Protein AF-A0A4U5PIL3-F1 (afdb_monomer_lite)

Secondary structure (DSSP, 8-state):
--HHHHHHHHHHHHHHHHHHHHHHHHHHHHHHHHHTTSS-B---HHHHHHHHHHHTT-SS-----HHHHHHHHHH-B-HHHHHHHHHTTS--

Radius of gyration: 22.33 Å; chains: 1; bounding box: 64×39×42 Å

Sequence (92 aa):
MHSALLLLLFAFAIFVACASRHIRLTNNVLLVSSREWHRRQHLCGNEGMRVHNELCKQKERPRVRRDVLVSCCINGCTYAEIAGRCKKQWWE

Structure (mmCIF, N/CA/C/O backbone):
data_AF-A0A4U5PIL3-F1
#
_entry.id   AF-A0A4U5PIL3-F1
#
loop_
_atom_site.group_PDB
_atom_site.id
_atom_site.t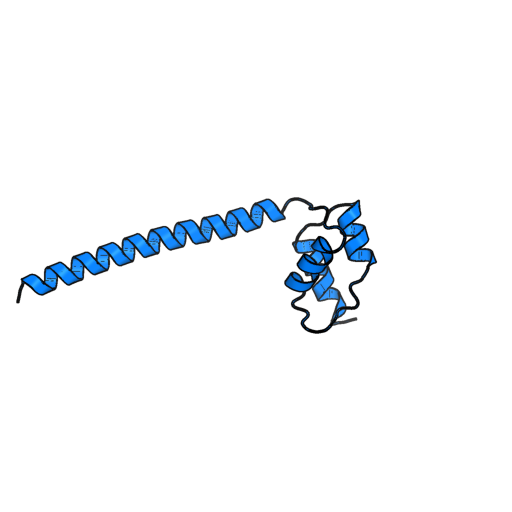ype_symbol
_atom_site.label_atom_id
_atom_site.label_alt_id
_atom_site.label_comp_id
_atom_site.label_asym_id
_atom_site.label_entity_id
_atom_site.label_seq_id
_atom_site.pdbx_PDB_ins_code
_atom_site.Cartn_x
_atom_site.Cartn_y
_atom_site.Cartn_z
_atom_site.occupancy
_atom_site.B_iso_or_equiv
_atom_site.auth_seq_id
_atom_site.auth_comp_id
_atom_site.auth_asym_id
_atom_site.auth_atom_id
_atom_site.pdbx_PDB_model_num
ATOM 1 N N . MET A 1 1 ? 39.884 21.171 26.822 1.00 61.47 1 MET A N 1
ATOM 2 C CA . MET A 1 1 ? 38.404 21.221 26.913 1.00 61.47 1 MET A CA 1
ATOM 3 C C . MET A 1 1 ? 37.706 21.791 25.666 1.00 61.47 1 MET A C 1
ATOM 5 O O . MET A 1 1 ? 36.535 21.503 25.491 1.00 61.47 1 MET A O 1
ATOM 9 N N . HIS A 1 2 ? 38.390 22.494 24.748 1.00 66.38 2 HIS A N 1
ATOM 10 C CA . HIS A 1 2 ? 37.780 23.002 23.500 1.00 66.38 2 HIS A CA 1
ATOM 11 C C . HIS A 1 2 ? 37.537 21.933 22.411 1.00 66.38 2 HIS A C 1
ATOM 13 O O . HIS A 1 2 ? 36.579 22.037 21.651 1.00 66.38 2 HIS A O 1
ATOM 19 N N . SER A 1 3 ? 38.350 20.871 22.354 1.00 75.56 3 SER A N 1
ATOM 20 C CA . SER A 1 3 ? 38.285 19.875 21.269 1.00 75.56 3 SER A CA 1
ATOM 21 C C . SER A 1 3 ? 37.010 19.018 21.266 1.00 75.56 3 SER A C 1
ATOM 23 O O . SER A 1 3 ? 36.595 18.553 20.211 1.00 75.56 3 SER A O 1
ATOM 25 N N . ALA A 1 4 ? 36.353 18.838 22.418 1.00 80.38 4 ALA A N 1
ATOM 26 C CA . ALA A 1 4 ? 35.102 18.077 22.510 1.00 80.38 4 ALA A CA 1
ATOM 27 C C . ALA A 1 4 ? 33.892 18.858 21.965 1.00 80.38 4 ALA A C 1
ATOM 29 O O . ALA A 1 4 ? 32.973 18.262 21.410 1.00 80.38 4 ALA A O 1
ATOM 30 N N . LEU A 1 5 ? 33.912 20.192 22.069 1.00 90.00 5 LEU A N 1
ATOM 31 C CA . LEU A 1 5 ? 32.818 21.047 21.603 1.00 90.00 5 LEU A CA 1
ATOM 32 C C . LEU A 1 5 ? 32.655 20.962 20.076 1.00 90.00 5 LEU A C 1
ATOM 34 O O . LEU A 1 5 ? 31.541 20.875 19.565 1.00 90.00 5 LEU A O 1
ATOM 38 N N . LEU A 1 6 ? 33.776 20.922 19.351 1.00 88.12 6 LEU A N 1
ATOM 39 C CA . LEU A 1 6 ? 33.786 20.827 17.889 1.00 88.12 6 LEU A CA 1
ATOM 40 C C . LEU A 1 6 ? 33.226 19.487 17.387 1.00 88.12 6 LEU A C 1
ATOM 42 O O . LEU A 1 6 ? 32.514 19.456 16.384 1.00 88.12 6 LEU A O 1
ATOM 46 N N . LEU A 1 7 ? 33.485 18.393 18.109 1.00 84.69 7 LEU A N 1
ATOM 47 C CA . LEU A 1 7 ? 32.970 17.065 17.759 1.00 84.69 7 LEU A CA 1
ATOM 48 C C . LEU A 1 7 ? 31.442 16.988 17.891 1.00 84.69 7 LEU A C 1
ATOM 50 O O . LEU A 1 7 ? 30.779 16.393 17.041 1.00 84.69 7 LEU A O 1
ATOM 54 N N . LEU A 1 8 ? 30.876 17.631 18.916 1.00 86.12 8 LEU A N 1
ATOM 55 C CA . LEU A 1 8 ? 29.428 17.653 19.138 1.00 86.12 8 LEU A CA 1
ATOM 56 C C . LEU A 1 8 ? 28.686 18.440 18.049 1.00 86.12 8 LEU A C 1
ATOM 58 O O . LEU A 1 8 ? 27.650 17.984 17.562 1.00 86.12 8 LEU A O 1
ATOM 62 N N . LEU A 1 9 ? 29.231 19.582 17.617 1.00 86.75 9 LEU A N 1
ATOM 63 C CA . LEU A 1 9 ? 28.630 20.386 16.546 1.00 86.75 9 LEU A CA 1
ATOM 64 C C . LEU A 1 9 ? 28.625 19.643 15.205 1.00 86.75 9 LEU A C 1
ATOM 66 O O . LEU A 1 9 ? 27.632 19.680 14.477 1.00 86.75 9 LEU A O 1
ATOM 70 N N . PHE A 1 10 ? 29.706 18.924 14.897 1.00 85.75 10 PHE A N 1
ATOM 71 C CA . PHE A 1 10 ? 29.804 18.137 13.670 1.00 85.75 10 PHE A CA 1
ATOM 72 C C . PHE A 1 10 ? 28.785 16.987 13.639 1.00 85.75 10 PHE A C 1
ATOM 74 O O . PHE A 1 10 ? 28.076 16.810 12.645 1.00 85.75 10 PHE A O 1
ATOM 81 N N . ALA A 1 11 ? 28.647 16.249 14.745 1.00 86.81 11 ALA A N 1
ATOM 82 C CA . ALA A 1 11 ? 27.672 15.164 14.857 1.00 86.81 11 ALA A CA 1
ATOM 83 C C . ALA A 1 11 ? 26.223 15.667 14.723 1.00 86.81 11 ALA A C 1
ATOM 85 O O . ALA A 1 11 ? 25.416 15.052 14.021 1.00 86.81 11 ALA A O 1
ATOM 86 N N . PHE A 1 12 ? 25.903 16.814 15.332 1.00 87.38 12 PHE A N 1
ATOM 87 C CA . PHE A 1 12 ? 24.581 17.430 15.215 1.00 87.38 12 PHE A CA 1
ATOM 88 C C . PHE A 1 12 ? 24.256 17.822 13.765 1.00 87.38 12 PHE A C 1
ATOM 90 O O . PHE A 1 12 ? 23.173 17.509 13.268 1.00 87.38 12 PHE A O 1
ATOM 97 N N . ALA A 1 13 ? 25.206 18.431 13.048 1.00 85.50 13 ALA A N 1
ATOM 98 C CA . ALA A 1 13 ? 25.018 18.810 11.647 1.00 85.50 13 ALA A CA 1
ATOM 99 C C . ALA A 1 13 ? 24.758 17.594 10.736 1.00 85.50 13 ALA A C 1
ATOM 101 O O . ALA A 1 13 ? 23.861 17.632 9.889 1.00 85.50 13 ALA A O 1
ATOM 102 N N . ILE A 1 14 ? 25.488 16.489 10.940 1.00 86.31 14 ILE A N 1
ATOM 103 C CA . ILE A 1 14 ? 25.273 15.238 10.194 1.00 86.31 14 ILE A CA 1
ATOM 104 C C . ILE A 1 14 ? 23.887 14.659 10.487 1.00 86.31 14 ILE A C 1
ATOM 106 O O . ILE A 1 14 ? 23.183 14.256 9.558 1.00 86.31 14 ILE A O 1
ATOM 110 N N . PHE A 1 15 ? 23.469 14.639 11.756 1.00 84.31 15 PHE A N 1
ATOM 111 C CA . PHE A 1 15 ? 22.155 14.130 12.145 1.00 84.31 15 PHE A CA 1
ATOM 112 C C . PHE A 1 15 ? 21.022 14.918 11.468 1.00 84.31 15 PHE A C 1
ATOM 114 O O . PHE A 1 15 ? 20.125 14.317 10.872 1.00 84.31 15 PHE A O 1
ATOM 121 N N . VAL A 1 16 ? 21.102 16.254 11.465 1.00 81.31 16 VAL A N 1
ATOM 122 C CA . VAL A 1 16 ? 20.124 17.134 10.796 1.00 81.31 16 VAL A CA 1
ATOM 123 C C . VAL A 1 16 ? 20.102 16.906 9.277 1.00 81.31 16 VAL A C 1
ATOM 125 O O . VAL A 1 16 ? 19.025 16.846 8.670 1.00 81.31 16 VAL A O 1
ATOM 128 N N . ALA A 1 17 ? 21.266 16.712 8.648 1.00 77.50 17 ALA A N 1
ATOM 129 C CA . ALA A 1 17 ? 21.362 16.416 7.219 1.00 77.50 17 ALA A CA 1
ATOM 130 C C . ALA A 1 17 ? 20.741 15.049 6.861 1.00 77.50 17 ALA A C 1
ATOM 132 O O . ALA A 1 17 ? 19.985 14.946 5.888 1.00 77.50 17 ALA A O 1
ATOM 133 N N . CYS A 1 18 ? 21.005 14.009 7.658 1.00 84.19 18 CYS A N 1
ATOM 134 C CA . CYS A 1 18 ? 20.417 12.679 7.469 1.00 84.19 18 CYS A CA 1
ATOM 135 C C . CYS A 1 18 ? 18.900 12.679 7.691 1.00 84.19 18 CYS A C 1
ATOM 137 O O . CYS A 1 18 ? 18.170 12.130 6.864 1.00 84.19 18 CYS A O 1
ATOM 139 N N . ALA A 1 19 ? 18.410 13.343 8.743 1.00 79.12 19 ALA A N 1
ATOM 140 C CA . ALA A 1 19 ? 16.978 13.458 9.018 1.00 79.12 19 ALA A CA 1
ATOM 141 C C . ALA A 1 19 ? 16.233 14.152 7.864 1.00 79.12 19 ALA A C 1
ATOM 143 O O . ALA A 1 19 ? 15.195 13.669 7.410 1.00 79.12 19 ALA A O 1
ATOM 144 N N . SER A 1 20 ? 16.808 15.226 7.311 1.00 77.75 20 SER A N 1
ATOM 145 C CA . SER A 1 20 ? 16.229 15.960 6.176 1.00 77.75 20 SER A CA 1
ATOM 146 C C . SER A 1 20 ? 16.130 15.099 4.907 1.00 77.75 20 SER A C 1
ATOM 148 O O . SER A 1 20 ? 15.115 15.128 4.204 1.00 77.75 20 SER A O 1
ATOM 150 N N . ARG A 1 21 ? 17.157 14.282 4.621 1.00 70.25 21 ARG A N 1
ATOM 151 C CA . ARG A 1 21 ? 17.149 13.326 3.496 1.00 70.25 21 ARG A CA 1
ATOM 152 C C . ARG A 1 21 ? 16.124 12.211 3.700 1.00 70.25 21 ARG A C 1
ATOM 154 O O . ARG A 1 21 ? 15.411 11.872 2.757 1.00 70.25 21 ARG A O 1
ATOM 161 N N . HIS A 1 22 ? 16.015 11.690 4.920 1.00 65.88 22 HIS A N 1
ATOM 162 C CA . HIS A 1 22 ? 15.052 10.646 5.260 1.00 65.88 22 HIS A CA 1
ATOM 163 C C . HIS A 1 22 ? 13.606 11.148 5.114 1.00 65.88 22 HIS A C 1
ATOM 165 O O . HIS A 1 22 ? 12.797 10.497 4.462 1.00 65.88 22 HIS A O 1
ATOM 171 N N . ILE A 1 23 ? 13.293 12.361 5.592 1.00 57.53 23 ILE A N 1
ATOM 172 C CA . ILE A 1 23 ? 11.966 12.982 5.420 1.00 57.53 23 ILE A CA 1
ATOM 173 C C . ILE A 1 23 ? 11.625 13.168 3.930 1.00 57.53 23 ILE A C 1
ATOM 175 O O . ILE A 1 23 ? 10.492 12.901 3.520 1.00 57.53 23 ILE A O 1
ATOM 179 N N . ARG A 1 24 ? 12.586 13.581 3.091 1.00 56.53 24 ARG A N 1
ATOM 180 C CA . ARG A 1 24 ? 12.369 13.749 1.641 1.00 56.53 24 ARG A CA 1
ATOM 181 C C . ARG A 1 24 ? 12.137 12.413 0.919 1.00 56.53 24 ARG A C 1
ATOM 183 O O . ARG A 1 24 ? 11.314 12.367 0.005 1.00 56.53 24 ARG A O 1
ATOM 190 N N . LEU A 1 25 ? 12.819 11.338 1.316 1.00 56.09 25 LEU A N 1
ATOM 191 C CA . LEU A 1 25 ? 12.598 9.998 0.757 1.00 56.09 25 LEU A CA 1
ATOM 192 C C . LEU A 1 25 ? 11.256 9.413 1.205 1.00 56.09 25 LEU A C 1
ATOM 194 O O . LEU A 1 25 ? 10.501 8.947 0.359 1.00 56.09 25 LEU A O 1
ATOM 198 N N . THR A 1 26 ? 10.903 9.522 2.487 1.00 60.41 26 THR A N 1
ATOM 199 C CA . THR A 1 26 ? 9.618 9.028 3.008 1.00 60.41 26 THR A CA 1
ATOM 200 C C . THR A 1 26 ? 8.427 9.735 2.361 1.00 60.41 26 THR A C 1
ATOM 202 O O . THR A 1 26 ? 7.471 9.070 1.972 1.00 60.41 26 THR A O 1
ATOM 205 N N . ASN A 1 27 ? 8.493 11.059 2.161 1.00 50.41 27 ASN A N 1
ATOM 206 C CA . ASN A 1 27 ? 7.448 11.788 1.434 1.00 50.41 27 ASN A CA 1
ATOM 207 C C . ASN A 1 27 ? 7.324 11.321 -0.023 1.00 50.41 27 ASN A C 1
ATOM 209 O O . ASN A 1 27 ? 6.210 11.117 -0.492 1.00 50.41 27 ASN A O 1
ATOM 213 N N . ASN A 1 28 ? 8.441 11.103 -0.730 1.00 50.34 28 ASN A N 1
ATOM 214 C CA . ASN A 1 28 ? 8.401 10.608 -2.110 1.00 50.34 28 ASN A CA 1
ATOM 215 C C . ASN A 1 28 ? 7.897 9.164 -2.204 1.00 50.34 28 ASN A C 1
ATOM 217 O O . ASN A 1 28 ? 7.122 8.868 -3.104 1.00 50.34 28 ASN A O 1
ATOM 221 N N . VAL A 1 29 ? 8.272 8.282 -1.276 1.00 52.59 29 VAL A N 1
ATOM 222 C CA . VAL A 1 29 ? 7.777 6.896 -1.237 1.00 52.59 29 VAL A CA 1
ATOM 223 C C . VAL A 1 29 ? 6.280 6.862 -0.923 1.00 52.59 29 VAL A C 1
ATOM 225 O O . VAL A 1 29 ? 5.540 6.154 -1.599 1.00 52.59 29 VAL A O 1
ATOM 228 N N . LEU A 1 30 ? 5.797 7.676 0.021 1.00 48.91 30 LEU A N 1
ATOM 229 C CA . LEU A 1 30 ? 4.361 7.812 0.296 1.00 48.91 30 LEU A CA 1
ATOM 230 C C . LEU A 1 30 ? 3.593 8.400 -0.902 1.00 48.91 30 LEU A C 1
ATOM 232 O O . LEU A 1 30 ? 2.492 7.940 -1.204 1.00 48.91 30 LEU A O 1
ATOM 236 N N . LEU A 1 31 ? 4.170 9.367 -1.626 1.00 47.00 31 LEU A N 1
ATOM 237 C CA . LEU A 1 31 ? 3.552 9.956 -2.822 1.00 47.00 31 LEU A CA 1
ATOM 238 C C . LEU A 1 31 ? 3.558 9.015 -4.036 1.00 47.00 31 LEU A C 1
ATOM 240 O O . LEU A 1 31 ? 2.558 8.945 -4.751 1.00 47.00 31 LEU A O 1
ATOM 244 N N . VAL A 1 32 ? 4.651 8.287 -4.273 1.00 42.12 32 VAL A N 1
ATOM 245 C CA . VAL A 1 32 ? 4.771 7.306 -5.366 1.00 42.12 32 VAL A CA 1
ATOM 246 C C . VAL A 1 32 ? 3.859 6.111 -5.108 1.00 42.12 32 VAL A C 1
ATOM 248 O O . VAL A 1 32 ? 3.090 5.734 -5.991 1.00 42.12 32 VAL A O 1
ATOM 251 N N . SER A 1 33 ? 3.833 5.605 -3.872 1.00 50.38 33 SER A N 1
ATOM 252 C CA . SER A 1 33 ? 2.914 4.535 -3.475 1.00 50.38 33 SER A CA 1
ATOM 253 C C . SER A 1 33 ? 1.443 4.987 -3.493 1.00 50.38 33 SER A C 1
ATOM 255 O O . SER A 1 33 ? 0.548 4.172 -3.650 1.00 50.38 33 SER A O 1
ATOM 257 N N . SER A 1 34 ? 1.148 6.290 -3.425 1.00 47.47 34 SER A N 1
ATOM 258 C CA . SER A 1 34 ? -0.227 6.785 -3.609 1.00 47.47 34 SER A CA 1
ATOM 259 C C . SER A 1 34 ? -0.609 6.928 -5.089 1.00 47.47 34 SER A C 1
ATOM 261 O O . SER A 1 34 ? -1.710 6.548 -5.483 1.00 47.47 34 SER A O 1
ATOM 263 N N . ARG A 1 35 ? 0.282 7.452 -5.947 1.00 50.12 35 ARG A N 1
ATOM 264 C CA . ARG A 1 35 ? -0.020 7.694 -7.375 1.00 50.12 35 ARG A CA 1
ATOM 265 C C . ARG A 1 35 ? -0.156 6.420 -8.201 1.00 50.12 35 ARG A C 1
ATOM 267 O O . ARG A 1 35 ? -1.035 6.361 -9.057 1.00 50.12 35 ARG A O 1
ATOM 274 N N . GLU A 1 36 ? 0.670 5.411 -7.951 1.00 46.62 36 GLU A N 1
ATOM 275 C CA . GLU A 1 36 ? 0.627 4.156 -8.715 1.00 46.62 36 GLU A CA 1
ATOM 276 C C . GLU A 1 36 ? -0.634 3.318 -8.404 1.00 46.62 36 GLU A C 1
ATOM 278 O O . GLU A 1 36 ? -1.122 2.566 -9.248 1.00 46.62 36 GLU A O 1
ATOM 283 N N . TRP A 1 37 ? -1.241 3.549 -7.233 1.00 58.94 37 TRP A N 1
ATOM 284 C CA . TRP A 1 37 ? -2.478 2.910 -6.764 1.00 58.94 37 TRP A CA 1
ATOM 285 C C . TRP A 1 37 ? -3.759 3.720 -7.038 1.00 58.94 37 TRP A C 1
ATOM 287 O O . TRP A 1 37 ? -4.867 3.225 -6.809 1.00 58.94 37 TRP A O 1
ATOM 297 N N . HIS A 1 38 ? -3.636 4.952 -7.550 1.00 57.50 38 HIS A N 1
ATOM 298 C CA . HIS A 1 38 ? -4.771 5.725 -8.075 1.00 57.50 38 HIS A CA 1
ATOM 299 C C . HIS A 1 38 ? -5.249 5.212 -9.439 1.00 57.50 38 HIS A C 1
ATOM 301 O O . HIS A 1 38 ? -6.383 5.490 -9.836 1.00 57.50 38 HIS A O 1
ATOM 307 N N . ARG A 1 39 ? -4.414 4.457 -10.164 1.00 68.25 39 ARG A N 1
ATOM 308 C CA . ARG A 1 39 ? -4.853 3.753 -11.371 1.00 68.25 39 ARG A CA 1
ATOM 309 C C . ARG A 1 39 ? -5.668 2.527 -10.981 1.00 68.25 39 ARG A C 1
ATOM 311 O O . ARG A 1 39 ? -5.321 1.813 -10.045 1.00 68.25 39 ARG A O 1
ATOM 318 N N . ARG A 1 40 ? -6.734 2.260 -11.738 1.00 76.88 40 ARG A N 1
ATOM 319 C CA . ARG A 1 40 ? -7.446 0.984 -11.650 1.00 76.88 40 ARG A CA 1
ATOM 320 C C . ARG A 1 40 ? -6.481 -0.146 -11.989 1.00 76.88 40 ARG A C 1
ATOM 322 O O . ARG A 1 40 ? -5.927 -0.163 -13.086 1.00 76.88 40 ARG A O 1
ATOM 329 N N . GLN A 1 41 ? -6.292 -1.064 -11.049 1.00 80.00 41 GLN A N 1
ATOM 330 C CA . GLN A 1 41 ? -5.507 -2.274 -11.252 1.00 80.00 41 GLN A CA 1
ATOM 331 C C . GLN A 1 41 ? -6.436 -3.479 -11.372 1.00 80.00 41 GLN A C 1
ATOM 333 O O . GLN A 1 41 ? -7.434 -3.591 -10.653 1.00 80.00 41 GLN A O 1
ATOM 338 N N . HIS A 1 42 ? -6.108 -4.372 -12.303 1.00 85.56 42 HIS A N 1
ATOM 339 C CA . HIS A 1 42 ? -6.832 -5.618 -12.526 1.00 85.56 42 HIS A CA 1
ATOM 340 C C . HIS A 1 42 ? -6.305 -6.682 -11.567 1.00 85.56 42 HIS A C 1
ATOM 342 O O . HIS A 1 42 ? -5.372 -7.418 -11.870 1.00 85.56 42 HIS A O 1
ATOM 348 N N . LEU A 1 43 ? -6.895 -6.730 -10.377 1.00 81.00 43 LEU A N 1
ATOM 349 C CA . LEU A 1 43 ? -6.472 -7.634 -9.317 1.00 81.00 43 LEU A CA 1
ATOM 350 C C . LEU A 1 43 ? -7.183 -8.983 -9.453 1.00 81.00 43 LEU A C 1
ATOM 352 O O . LEU A 1 43 ? -8.345 -9.126 -9.070 1.00 81.00 43 LEU A O 1
ATOM 356 N N . CYS A 1 44 ? -6.477 -9.980 -9.983 1.00 83.00 44 CYS A N 1
ATOM 357 C CA . CYS A 1 44 ? -7.030 -11.301 -10.277 1.00 83.00 44 CYS A CA 1
ATOM 358 C C . CYS A 1 44 ? -6.481 -12.391 -9.343 1.00 83.00 44 CYS A C 1
ATOM 360 O O . CYS A 1 44 ? -5.334 -12.351 -8.896 1.00 83.00 44 CYS A O 1
ATOM 362 N N . GLY A 1 45 ? -7.314 -13.397 -9.053 1.00 83.00 45 GLY A N 1
ATOM 363 C CA . GLY A 1 45 ? -6.916 -14.595 -8.309 1.00 83.00 45 GLY A CA 1
ATOM 364 C C . GLY A 1 45 ? -6.261 -14.299 -6.953 1.00 83.00 45 GLY A C 1
ATOM 365 O O . GLY A 1 45 ? -6.820 -13.591 -6.112 1.00 83.00 45 GLY A O 1
ATOM 366 N N . ASN A 1 46 ? -5.068 -14.860 -6.740 1.00 82.19 46 ASN A N 1
ATOM 367 C CA . ASN A 1 46 ? -4.336 -14.746 -5.476 1.00 82.19 46 ASN A CA 1
ATOM 368 C C . ASN A 1 46 ? -3.828 -13.327 -5.196 1.00 82.19 46 ASN A C 1
ATOM 370 O O . ASN A 1 46 ? -3.710 -12.950 -4.031 1.00 82.19 46 ASN A O 1
ATOM 374 N N . GLU A 1 47 ? -3.553 -12.534 -6.234 1.00 82.06 47 GLU A N 1
ATOM 375 C CA . GLU A 1 47 ? -3.067 -11.163 -6.076 1.00 82.06 47 GLU A CA 1
ATOM 376 C C . GLU A 1 47 ? -4.146 -10.272 -5.457 1.00 82.06 47 GLU A C 1
ATOM 378 O O . GLU A 1 47 ? -3.911 -9.637 -4.428 1.00 82.06 47 GLU A O 1
ATOM 383 N N . GLY A 1 48 ? -5.366 -10.321 -5.999 1.00 81.00 48 GLY A N 1
ATOM 384 C CA . GLY A 1 48 ? -6.499 -9.594 -5.428 1.00 81.00 48 GLY A CA 1
ATOM 385 C C . GLY A 1 48 ? -6.871 -10.073 -4.032 1.00 81.00 48 GLY A C 1
ATOM 386 O O . GLY A 1 48 ? -7.175 -9.255 -3.165 1.00 81.00 48 GLY A O 1
ATOM 387 N N . MET A 1 49 ? -6.778 -11.379 -3.773 1.00 80.38 49 MET A N 1
ATOM 388 C CA . MET A 1 49 ? -7.020 -11.924 -2.438 1.00 80.38 49 MET A CA 1
ATOM 389 C C . MET A 1 49 ? -5.983 -11.437 -1.417 1.00 80.38 49 MET A C 1
ATOM 391 O O . MET A 1 49 ? -6.352 -11.079 -0.299 1.00 80.38 49 MET A O 1
ATOM 395 N N . ARG A 1 50 ? -4.700 -11.368 -1.795 1.00 83.25 50 ARG A N 1
ATOM 396 C CA . ARG A 1 50 ? -3.633 -10.838 -0.935 1.00 83.25 50 ARG A CA 1
ATOM 397 C C . ARG A 1 50 ? -3.863 -9.363 -0.616 1.00 83.25 50 ARG A C 1
ATOM 399 O O . ARG A 1 50 ? -3.864 -9.004 0.557 1.00 83.25 50 ARG A O 1
ATOM 406 N N . VAL A 1 51 ? -4.120 -8.546 -1.639 1.00 81.50 51 VAL A N 1
ATOM 407 C CA . VAL A 1 51 ? -4.375 -7.105 -1.485 1.00 81.50 51 VAL A CA 1
ATOM 408 C C . VAL A 1 51 ? -5.608 -6.859 -0.617 1.00 81.50 51 VAL A C 1
ATOM 410 O O . VAL A 1 51 ? -5.548 -6.060 0.310 1.00 81.50 51 VAL A O 1
ATOM 413 N N . HIS A 1 52 ? -6.704 -7.586 -0.851 1.00 81.19 52 HIS A N 1
ATOM 414 C CA . HIS A 1 52 ? -7.914 -7.501 -0.033 1.00 81.19 52 HIS A CA 1
ATOM 415 C C . HIS A 1 52 ? -7.653 -7.872 1.436 1.00 81.19 52 HIS A C 1
ATOM 417 O O . HIS A 1 52 ? -8.110 -7.172 2.338 1.00 81.19 52 HIS A O 1
ATOM 423 N N . ASN A 1 53 ? -6.915 -8.954 1.696 1.00 80.75 53 ASN A N 1
ATOM 424 C CA . ASN A 1 53 ? -6.615 -9.392 3.062 1.00 80.75 53 ASN A CA 1
ATOM 425 C C . ASN A 1 53 ? -5.717 -8.396 3.806 1.00 80.75 53 ASN A C 1
ATOM 427 O O . ASN A 1 53 ? -5.959 -8.120 4.982 1.00 80.75 53 ASN A O 1
ATOM 431 N N . GLU A 1 54 ? -4.724 -7.829 3.118 1.00 81.44 54 GLU A N 1
ATOM 432 C CA . GLU A 1 54 ? -3.863 -6.777 3.661 1.00 81.44 54 GLU A CA 1
ATOM 433 C C . GLU A 1 54 ? -4.679 -5.521 4.007 1.00 81.44 54 GLU A C 1
ATOM 435 O O . GLU A 1 54 ? -4.590 -4.991 5.116 1.00 81.44 54 GLU A O 1
ATOM 440 N N . LEU A 1 55 ? -5.554 -5.105 3.088 1.00 78.19 55 LEU A N 1
ATOM 441 C CA . LEU A 1 55 ? -6.410 -3.928 3.215 1.00 78.19 55 LEU A CA 1
ATOM 442 C C . LEU A 1 55 ? -7.442 -4.032 4.329 1.00 78.19 55 LEU A C 1
ATOM 444 O O . LEU A 1 55 ? -7.595 -3.116 5.138 1.00 78.19 55 LEU A O 1
ATOM 448 N N . CYS A 1 56 ? -8.170 -5.143 4.370 1.00 76.44 56 CYS A N 1
ATOM 449 C CA . CYS A 1 56 ? -9.222 -5.325 5.352 1.00 76.44 56 CYS A CA 1
ATOM 450 C C . CYS A 1 56 ? -8.667 -5.705 6.738 1.00 76.44 56 CYS A C 1
ATOM 452 O O . CYS A 1 56 ? -9.460 -5.853 7.666 1.00 76.44 56 CYS A O 1
ATOM 454 N N . LYS A 1 57 ? -7.339 -5.883 6.891 1.00 72.88 57 LYS A N 1
ATOM 455 C CA . LYS A 1 57 ? -6.654 -6.327 8.125 1.00 72.88 57 LYS A CA 1
ATOM 456 C C . LYS A 1 57 ? -7.328 -7.527 8.802 1.00 72.88 57 LYS A C 1
ATOM 458 O O . LYS A 1 57 ? -7.274 -7.681 10.023 1.00 72.88 57 LYS A O 1
ATOM 463 N N . GLN A 1 58 ? -7.982 -8.377 8.017 1.00 60.16 58 GLN A N 1
ATOM 464 C CA . GLN A 1 58 ? -8.721 -9.510 8.548 1.00 60.16 58 GLN A CA 1
ATOM 465 C C . GLN A 1 58 ? -7.729 -10.629 8.873 1.00 60.16 58 GLN A C 1
ATOM 467 O O . GLN A 1 58 ? -7.157 -11.246 7.977 1.00 60.16 58 GLN A O 1
ATOM 472 N N . LYS A 1 59 ? -7.494 -10.858 10.172 1.00 48.97 59 LYS A N 1
ATOM 473 C CA . LYS A 1 59 ? -6.722 -12.009 10.674 1.00 48.97 59 LYS A CA 1
ATOM 474 C C . LYS A 1 59 ? -7.539 -13.303 10.679 1.00 48.97 59 LYS A C 1
ATOM 476 O O . LYS A 1 59 ? -6.962 -14.385 10.646 1.00 48.97 59 LYS A O 1
ATOM 481 N N . GLU A 1 60 ? -8.862 -13.197 10.677 1.00 48.09 60 GLU A N 1
ATOM 482 C CA . GLU A 1 60 ? -9.780 -14.327 10.564 1.0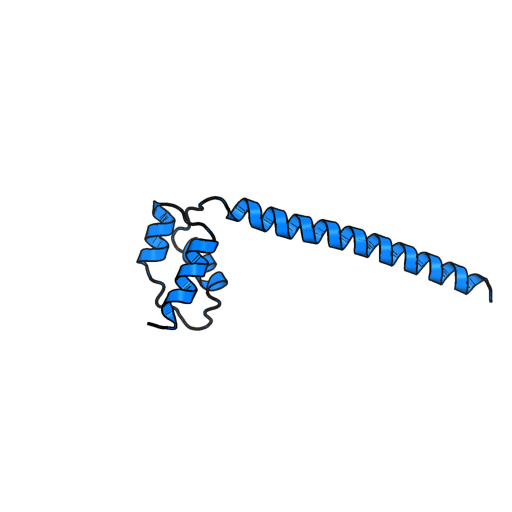0 48.09 60 GLU A CA 1
ATOM 483 C C . GLU A 1 60 ? -10.392 -14.340 9.171 1.00 48.09 60 GLU A C 1
ATOM 485 O O . GLU A 1 60 ? -10.701 -13.283 8.630 1.00 48.09 60 GLU A O 1
ATOM 490 N N . ARG A 1 61 ? -10.496 -15.535 8.571 1.00 48.34 61 ARG A N 1
ATOM 491 C CA . ARG A 1 61 ? -10.890 -15.732 7.171 1.00 48.34 61 ARG A CA 1
ATOM 492 C C . ARG A 1 61 ? -12.131 -14.892 6.842 1.00 48.34 61 ARG A C 1
ATOM 494 O O . ARG A 1 61 ? -13.232 -15.296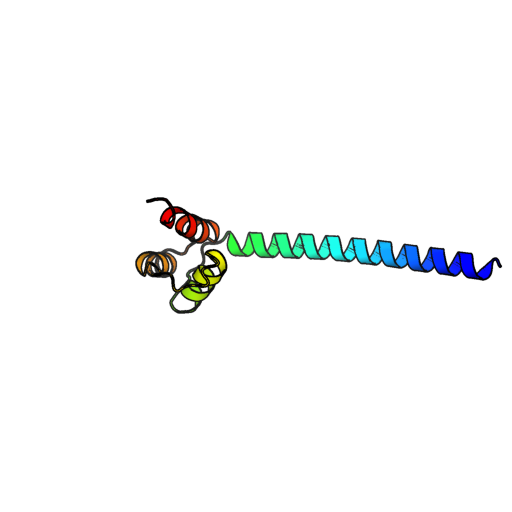 7.227 1.00 48.34 61 ARG A O 1
ATOM 501 N N . PRO A 1 62 ? -11.997 -13.804 6.061 1.00 52.22 62 PRO A N 1
ATOM 502 C CA . PRO A 1 62 ? -13.170 -13.210 5.463 1.00 52.22 62 PRO A CA 1
ATOM 503 C C . PRO A 1 62 ? -13.807 -14.293 4.606 1.00 52.22 62 PRO A C 1
ATOM 505 O O . PRO A 1 62 ? -13.113 -14.979 3.844 1.00 52.22 62 PRO A O 1
ATOM 508 N N . ARG A 1 63 ? -15.135 -14.389 4.618 1.00 55.41 63 ARG A N 1
ATOM 509 C CA . ARG A 1 63 ? -15.830 -14.792 3.396 1.00 55.41 63 ARG A CA 1
ATOM 510 C C . ARG A 1 63 ? -15.543 -13.693 2.382 1.00 55.41 63 ARG A C 1
ATOM 512 O O . ARG A 1 63 ? -16.317 -12.751 2.243 1.00 55.41 63 ARG A O 1
ATOM 519 N N . VAL A 1 64 ? -14.369 -13.761 1.751 1.00 59.31 64 VAL A N 1
ATOM 520 C CA . VAL A 1 64 ? -13.995 -12.855 0.676 1.00 59.31 64 VAL A CA 1
ATOM 521 C C . VAL A 1 64 ? -15.108 -12.995 -0.339 1.00 59.31 64 VAL A C 1
ATOM 523 O O . VAL A 1 64 ? -15.328 -14.075 -0.893 1.00 59.31 64 VAL A O 1
ATOM 526 N N . ARG A 1 65 ? -15.864 -11.915 -0.500 1.00 67.00 65 ARG A N 1
ATOM 527 C CA . ARG A 1 65 ? -16.936 -11.826 -1.471 1.00 67.00 65 ARG A CA 1
ATOM 528 C C . ARG A 1 65 ? -16.288 -12.008 -2.837 1.00 67.00 65 ARG A C 1
ATOM 530 O O . ARG A 1 65 ? -15.629 -11.099 -3.341 1.00 67.00 65 ARG A O 1
ATOM 537 N N . ARG A 1 66 ? -16.357 -13.232 -3.379 1.00 71.00 66 ARG A N 1
ATOM 538 C CA . ARG A 1 66 ? -15.756 -13.592 -4.675 1.00 71.00 66 ARG A CA 1
ATOM 539 C C . ARG A 1 66 ? -16.202 -12.608 -5.755 1.00 71.00 66 ARG A C 1
ATOM 541 O O . ARG A 1 66 ? -15.412 -12.289 -6.629 1.00 71.00 66 ARG A O 1
ATOM 548 N N . ASP A 1 67 ? -17.409 -12.065 -5.632 1.00 75.44 67 ASP A N 1
ATOM 549 C CA . ASP A 1 67 ? -17.960 -10.974 -6.434 1.00 75.44 67 ASP A CA 1
ATOM 550 C C . ASP A 1 67 ? -17.077 -9.715 -6.471 1.00 75.44 67 ASP A C 1
ATOM 552 O O . ASP A 1 67 ? -16.909 -9.127 -7.537 1.00 75.44 67 ASP A O 1
ATOM 556 N N . VAL A 1 68 ? -16.446 -9.323 -5.359 1.00 76.31 68 VAL A N 1
ATOM 557 C CA . VAL A 1 68 ? -15.540 -8.164 -5.317 1.00 76.31 68 VAL A CA 1
ATOM 558 C C . VAL A 1 68 ? -14.260 -8.449 -6.092 1.00 76.31 68 VAL A C 1
ATOM 560 O O . VAL A 1 68 ? -13.868 -7.645 -6.933 1.00 76.31 68 VAL A O 1
ATOM 563 N N . LEU A 1 69 ? -13.632 -9.604 -5.857 1.00 80.75 69 LEU A N 1
ATOM 564 C CA . LEU A 1 69 ? -12.404 -9.980 -6.561 1.00 80.75 69 LEU A CA 1
ATOM 565 C C . LEU A 1 69 ? -12.644 -10.184 -8.060 1.00 80.75 69 LEU A C 1
ATOM 567 O O . LEU A 1 69 ? -11.850 -9.724 -8.874 1.00 80.75 69 LEU A O 1
ATOM 571 N N . VAL A 1 70 ? -13.758 -10.817 -8.435 1.00 84.62 70 VAL A N 1
ATOM 572 C CA . VAL A 1 70 ? -14.146 -11.000 -9.841 1.00 84.62 70 VAL A CA 1
ATOM 573 C C . VAL A 1 70 ? -14.409 -9.646 -10.503 1.00 84.62 70 VAL A C 1
ATOM 575 O O . VAL A 1 70 ? -13.884 -9.387 -11.583 1.00 84.62 70 VAL A O 1
ATOM 578 N N . SER A 1 71 ? -15.135 -8.740 -9.841 1.00 84.00 71 SER A N 1
ATOM 579 C CA . SER A 1 71 ? -15.374 -7.389 -10.364 1.00 84.00 71 SER A CA 1
ATOM 580 C C . SER A 1 71 ? -14.076 -6.598 -10.538 1.00 84.00 71 SER A C 1
ATOM 582 O O . SER A 1 71 ? -13.923 -5.911 -11.546 1.00 84.00 71 SER A O 1
ATOM 584 N N . CYS A 1 72 ? -13.143 -6.686 -9.586 1.00 85.69 72 CYS A N 1
ATOM 585 C CA . CYS A 1 72 ? -11.854 -5.999 -9.670 1.00 85.69 72 CYS A CA 1
ATOM 586 C C . CYS A 1 72 ? -10.924 -6.600 -10.721 1.00 85.69 72 CYS A C 1
ATOM 588 O O . CYS A 1 72 ? -10.145 -5.870 -11.327 1.00 85.69 72 CYS A O 1
ATOM 590 N N . CYS A 1 73 ? -11.034 -7.899 -10.983 1.00 87.06 73 CYS A N 1
ATOM 591 C CA . CYS A 1 73 ? -10.307 -8.549 -12.062 1.00 87.06 73 CYS A CA 1
ATOM 592 C C . CYS A 1 73 ? -10.826 -8.103 -13.443 1.00 87.06 73 CYS A C 1
ATOM 594 O O . CYS A 1 73 ? -10.031 -7.764 -14.317 1.00 87.06 73 CYS A O 1
ATOM 596 N N . ILE A 1 74 ? -12.150 -8.023 -13.631 1.00 87.44 74 ILE A N 1
ATOM 597 C CA . ILE A 1 74 ? -12.762 -7.671 -14.926 1.00 87.44 74 ILE A CA 1
ATOM 598 C C . ILE A 1 74 ? -12.667 -6.166 -15.213 1.00 87.44 74 ILE A C 1
ATOM 600 O O . ILE A 1 74 ? -12.208 -5.768 -16.278 1.00 87.44 74 ILE A O 1
ATOM 604 N N . ASN A 1 75 ? -13.083 -5.319 -14.268 1.00 87.06 75 ASN A N 1
ATOM 605 C CA . ASN A 1 75 ? -13.257 -3.878 -14.501 1.00 87.06 75 ASN A CA 1
ATOM 606 C C . ASN A 1 75 ? -12.090 -3.018 -13.992 1.00 87.06 75 ASN A C 1
ATOM 608 O O . ASN A 1 75 ? -12.065 -1.806 -14.226 1.00 87.06 75 ASN A O 1
ATOM 612 N N . GLY A 1 76 ? -11.151 -3.632 -13.268 1.00 87.88 76 GLY A N 1
ATOM 613 C CA . GLY A 1 76 ? -10.144 -2.927 -12.490 1.00 87.88 76 GLY A CA 1
ATOM 614 C C . GLY A 1 76 ? -10.745 -2.253 -11.253 1.00 87.88 76 GLY A C 1
ATOM 615 O O . GLY A 1 76 ? -11.881 -1.779 -11.257 1.00 87.88 76 GLY A O 1
ATOM 616 N N . CYS A 1 77 ? -9.970 -2.180 -10.177 1.00 82.56 77 CYS A N 1
ATOM 617 C CA . CYS A 1 77 ? -10.356 -1.469 -8.960 1.00 82.56 77 CYS A CA 1
ATOM 618 C C . CYS A 1 77 ? -9.231 -0.565 -8.481 1.00 82.56 77 CYS A C 1
ATOM 620 O O . CYS A 1 77 ? -8.050 -0.839 -8.687 1.00 82.56 77 CYS A O 1
ATOM 622 N N . THR A 1 78 ? -9.615 0.509 -7.808 1.00 84.88 78 THR A N 1
ATOM 623 C CA . THR A 1 78 ? -8.703 1.321 -7.007 1.00 84.88 78 THR A CA 1
ATOM 624 C C . THR A 1 78 ? -8.593 0.765 -5.590 1.00 84.88 78 THR A C 1
ATOM 626 O O . THR A 1 78 ? -9.494 0.088 -5.083 1.00 84.88 78 THR A O 1
ATOM 629 N N . TYR A 1 79 ? -7.502 1.107 -4.910 1.00 77.88 79 TYR A N 1
ATOM 630 C CA . TYR A 1 79 ? -7.299 0.765 -3.500 1.00 77.88 79 TYR A CA 1
ATOM 631 C C . TYR A 1 79 ? -8.459 1.247 -2.609 1.00 77.88 79 TYR A C 1
ATOM 633 O O . TYR A 1 79 ? -8.931 0.515 -1.739 1.00 77.88 79 TYR A O 1
ATOM 641 N N . ALA A 1 80 ? -8.973 2.457 -2.865 1.00 77.62 80 ALA A N 1
ATOM 642 C CA . ALA A 1 80 ? -10.073 3.057 -2.111 1.00 77.62 80 ALA A CA 1
ATOM 643 C C . ALA A 1 80 ? -11.395 2.287 -2.261 1.00 77.62 80 ALA A C 1
ATOM 645 O O . ALA A 1 80 ? -12.128 2.136 -1.283 1.00 77.62 80 ALA A O 1
ATOM 646 N N . GLU A 1 81 ? -11.689 1.760 -3.455 1.00 81.94 81 GLU A N 1
ATOM 647 C CA . GLU A 1 81 ? -12.877 0.930 -3.688 1.00 81.94 81 GLU A CA 1
ATOM 648 C C . GLU A 1 81 ? -12.814 -0.371 -2.876 1.00 81.94 81 GLU A C 1
ATOM 650 O O . GLU A 1 81 ? -13.801 -0.755 -2.245 1.00 81.94 81 GLU A O 1
ATOM 655 N N . ILE A 1 82 ? -11.649 -1.022 -2.832 1.00 79.31 82 ILE A N 1
ATOM 656 C CA . ILE A 1 82 ? -11.449 -2.273 -2.083 1.00 79.31 82 ILE A CA 1
ATOM 657 C C . ILE A 1 82 ? -11.515 -1.999 -0.575 1.00 79.31 82 ILE A C 1
ATOM 659 O O . ILE A 1 82 ? -12.265 -2.664 0.141 1.00 79.31 82 ILE A O 1
ATOM 663 N N . ALA A 1 83 ? -10.824 -0.958 -0.102 1.00 79.00 83 ALA A N 1
ATOM 664 C CA . ALA A 1 83 ? -10.847 -0.525 1.294 1.00 79.00 83 ALA A CA 1
ATOM 665 C C . ALA A 1 83 ? -12.256 -0.118 1.769 1.00 79.00 83 ALA A C 1
ATOM 667 O O . ALA A 1 83 ? -12.66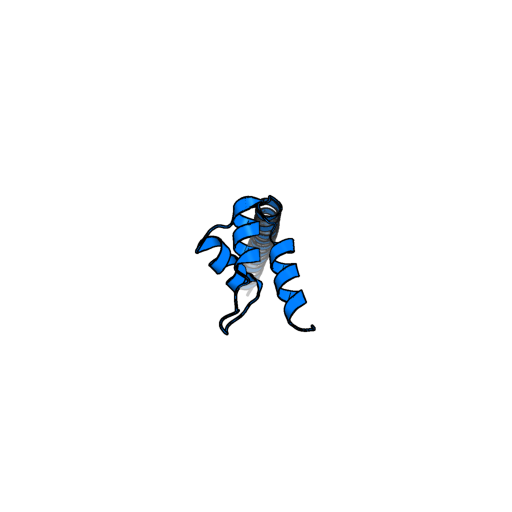1 -0.431 2.890 1.00 79.00 83 ALA A O 1
ATOM 668 N N . GLY A 1 84 ? -13.028 0.563 0.917 1.00 77.88 84 GLY A N 1
ATOM 669 C CA . GLY A 1 84 ? -14.406 0.960 1.207 1.00 77.88 84 GLY A CA 1
ATOM 670 C C . GLY A 1 84 ? -15.345 -0.238 1.361 1.00 77.88 84 GLY A C 1
ATOM 671 O O . GLY A 1 84 ? -16.197 -0.246 2.252 1.00 77.88 84 GLY A O 1
ATOM 672 N N . ARG A 1 85 ? -15.154 -1.290 0.554 1.00 75.06 85 ARG A N 1
ATOM 673 C CA . ARG A 1 85 ? -15.932 -2.534 0.671 1.00 75.06 85 ARG A CA 1
ATOM 674 C C . ARG A 1 85 ? -15.596 -3.337 1.930 1.00 75.06 85 ARG A C 1
ATOM 676 O O . ARG A 1 85 ? -16.492 -3.997 2.448 1.00 75.06 85 ARG A O 1
ATOM 683 N N . CYS A 1 86 ? -14.382 -3.215 2.476 1.00 74.12 86 CYS A N 1
ATOM 684 C CA . CYS A 1 86 ? -14.036 -3.804 3.775 1.00 74.12 86 CYS A CA 1
ATOM 685 C C . CYS A 1 86 ? -14.893 -3.239 4.924 1.00 74.12 86 CYS A C 1
ATOM 687 O O . CYS A 1 86 ? -15.279 -3.979 5.823 1.00 74.12 86 CYS A O 1
ATOM 689 N N . LYS A 1 87 ? -15.196 -1.930 4.910 1.00 63.16 87 LYS A N 1
ATOM 690 C CA . LYS A 1 87 ? -15.898 -1.244 6.015 1.00 63.16 87 LYS A CA 1
ATOM 691 C C . LYS A 1 87 ? -17.412 -1.471 6.029 1.00 63.16 87 LYS A C 1
ATOM 693 O O . LYS A 1 87 ? -18.011 -1.434 7.098 1.00 63.16 87 LYS A O 1
ATOM 698 N N . LYS A 1 88 ? -18.027 -1.719 4.867 1.00 57.03 88 LYS 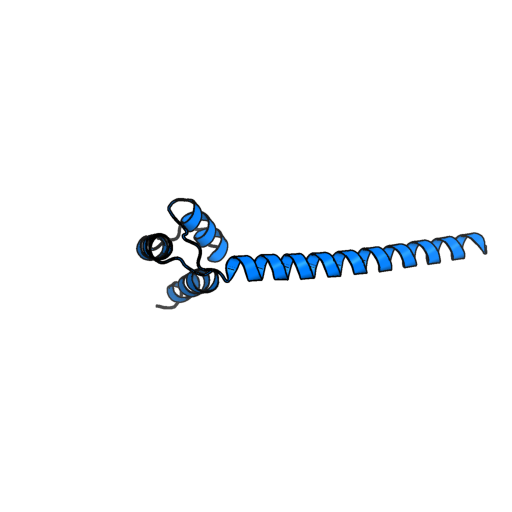A N 1
ATOM 699 C CA . LYS A 1 88 ? -19.485 -1.919 4.743 1.00 57.03 88 LYS A CA 1
ATOM 700 C C . LYS A 1 88 ? -20.005 -3.202 5.401 1.00 57.03 88 LYS A C 1
ATOM 702 O O . LYS A 1 88 ? -21.200 -3.319 5.591 1.00 57.03 88 LYS A O 1
ATOM 707 N N . GLN A 1 89 ? -19.138 -4.151 5.756 1.00 47.19 89 GLN A N 1
ATOM 708 C CA . GLN A 1 89 ? -19.559 -5.474 6.231 1.00 47.19 89 GLN A CA 1
ATOM 709 C C . GLN A 1 89 ? -19.674 -5.599 7.761 1.00 47.19 89 GLN A C 1
ATOM 711 O O . GLN A 1 89 ? -20.021 -6.666 8.247 1.00 47.19 89 GLN A O 1
ATOM 716 N N . TRP A 1 90 ? -19.348 -4.548 8.523 1.00 45.59 90 TRP A N 1
ATOM 717 C CA . TRP A 1 90 ? -19.323 -4.609 9.994 1.00 45.59 90 TRP A CA 1
ATOM 718 C C . TRP A 1 90 ? -20.585 -4.055 10.674 1.00 45.59 90 TRP A C 1
ATOM 720 O O . TRP A 1 90 ? -20.716 -4.204 11.882 1.00 45.59 90 TRP A O 1
ATOM 730 N N . TRP A 1 91 ? -21.492 -3.419 9.922 1.00 43.91 91 TRP A N 1
ATOM 731 C CA . TRP A 1 91 ? -22.644 -2.684 10.469 1.00 43.91 91 TRP A CA 1
ATOM 732 C C . TRP A 1 91 ? -23.954 -2.888 9.673 1.00 43.91 91 TRP A C 1
ATOM 734 O O . TRP A 1 91 ? -24.845 -2.046 9.756 1.00 43.91 91 TRP A O 1
ATOM 744 N N . GLU A 1 92 ? -24.066 -3.973 8.898 1.00 41.09 92 GLU A N 1
ATOM 745 C CA . GLU A 1 92 ? -25.342 -4.504 8.367 1.00 41.09 92 GLU A CA 1
ATOM 746 C C . GLU A 1 92 ? -25.627 -5.848 9.040 1.00 41.09 92 GLU A C 1
ATOM 748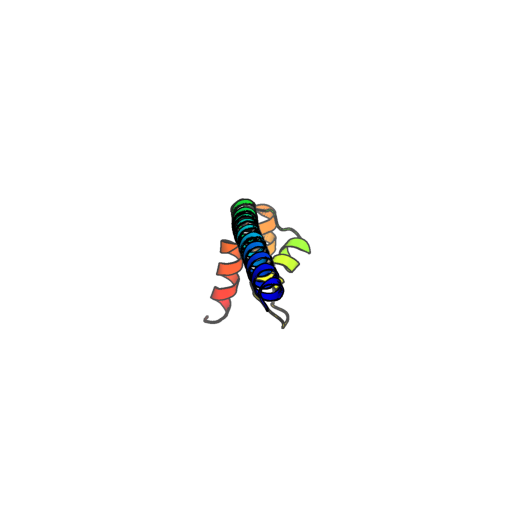 O O . GLU A 1 92 ? -26.781 -6.054 9.472 1.00 41.09 92 GLU A O 1
#

InterPro domains:
  IPR022353 Insulin, conserved site [PS00262] (72-86)
  IPR036438 Insulin-like superfamily [SSF56994] (38-86)

Foldseek 3Di:
DVVVVVVVVVVVVVVVVVVVVVVVVVVVVVVVVQVVLVDFDQQADPRVVVLLCVLLVDPDDPPPPVVVNVCCNPVGDGSVVSNVVSPVPPPD

Organism: Steinernema carpocapsae (NCBI:txid34508)

pLDDT: mean 71.29, std 14.49, range [41.09, 90.0]